Protein AF-A0A8T3ZUY2-F1 (afdb_monomer_lite)

Sequence (98 aa):
MVDLNRKVLGTFTMKEILGEIPPPDDIFRKRLDSSFQSLVKNIQTAERIELEKTLDEHTEIKRDLDKLTGAMALSREKIELVLEYLAKYINAIKSRLG

Foldseek 3Di:
DDDQQDDAQARDGVCNLFDQPAACDPVNVVVNVVSLVVLLVVLVVDDLVVLVVVLVVNVVSLVVLVVCCPPPRGRNNSSVVSNVSSVVSSVSSVVSND

Structure (mmCIF, N/CA/C/O backbone):
data_AF-A0A8T3ZUY2-F1
#
_entry.id   AF-A0A8T3ZUY2-F1
#
loop_
_atom_site.group_PDB
_atom_site.id
_atom_site.type_symbol
_atom_site.label_atom_id
_atom_site.label_alt_id
_atom_site.label_comp_id
_atom_site.label_asym_id
_atom_site.label_entity_id
_atom_site.label_seq_id
_atom_site.pdbx_PDB_ins_code
_atom_site.Cartn_x
_atom_site.Cartn_y
_atom_site.Cartn_z
_atom_site.occupancy
_atom_site.B_iso_or_equiv
_atom_site.auth_seq_id
_atom_site.auth_comp_id
_atom_site.auth_asym_id
_atom_site.auth_atom_id
_atom_site.pdbx_PDB_model_num
ATOM 1 N N . MET A 1 1 ? 0.845 17.015 -11.078 1.00 69.62 1 MET A N 1
ATOM 2 C CA . MET A 1 1 ? 2.232 16.498 -11.085 1.00 69.62 1 MET A CA 1
ATOM 3 C C . MET A 1 1 ? 2.276 15.328 -10.118 1.00 69.62 1 MET A C 1
ATOM 5 O O . MET A 1 1 ? 1.704 15.467 -9.046 1.00 69.62 1 MET A O 1
ATOM 9 N N . VAL A 1 2 ? 2.838 14.178 -10.500 1.00 75.94 2 VAL A N 1
ATOM 10 C CA . VAL A 1 2 ? 2.951 13.027 -9.585 1.00 75.94 2 VAL A CA 1
ATOM 11 C C . VAL A 1 2 ? 4.025 13.342 -8.546 1.00 75.94 2 VAL A C 1
ATOM 13 O O . VAL A 1 2 ? 5.147 13.676 -8.921 1.00 75.94 2 VAL A O 1
ATOM 16 N N . ASP A 1 3 ? 3.690 13.253 -7.259 1.00 87.06 3 ASP A N 1
ATOM 17 C CA . ASP A 1 3 ? 4.685 13.364 -6.193 1.00 87.06 3 ASP A CA 1
ATOM 18 C C . ASP A 1 3 ? 5.504 12.070 -6.119 1.00 87.06 3 ASP A C 1
ATOM 20 O O . ASP A 1 3 ? 5.026 11.029 -5.667 1.00 87.06 3 ASP A O 1
ATO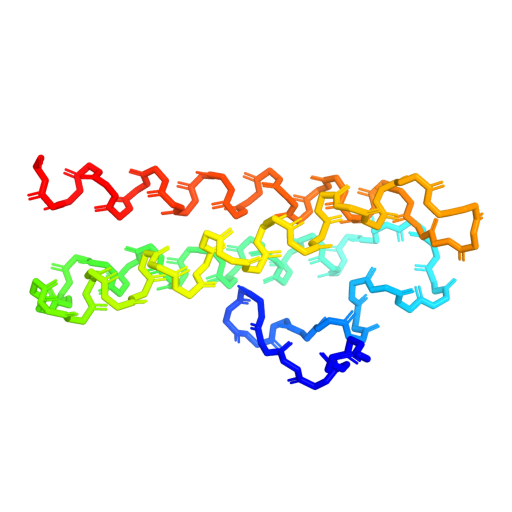M 24 N N . LEU A 1 4 ? 6.753 12.145 -6.579 1.00 88.12 4 LEU A N 1
ATOM 25 C CA . LEU A 1 4 ? 7.678 11.015 -6.618 1.00 88.12 4 LEU A CA 1
ATOM 26 C C . LEU A 1 4 ? 8.122 10.552 -5.220 1.00 88.12 4 LEU A C 1
ATOM 28 O O . LEU A 1 4 ? 8.522 9.399 -5.072 1.00 88.12 4 LEU A O 1
ATOM 32 N N . ASN A 1 5 ? 8.031 11.405 -4.198 1.00 90.25 5 ASN A N 1
ATO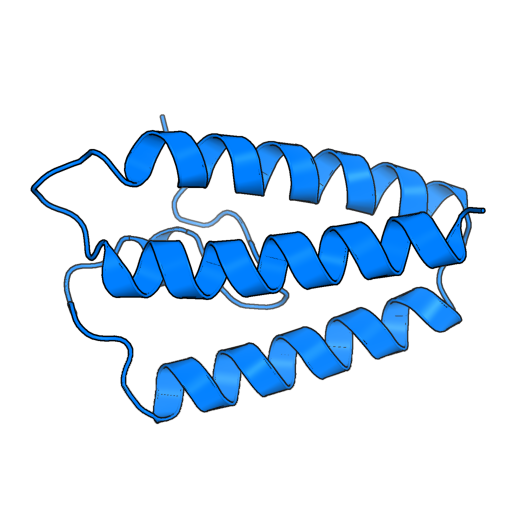M 33 C CA . ASN A 1 5 ? 8.411 11.061 -2.826 1.00 90.25 5 ASN A CA 1
ATOM 34 C C . ASN A 1 5 ? 7.234 10.512 -2.006 1.00 90.25 5 ASN A C 1
ATOM 36 O O . ASN A 1 5 ? 7.436 10.060 -0.876 1.00 90.25 5 ASN A O 1
ATOM 40 N N . ARG A 1 6 ? 6.015 10.513 -2.567 1.00 91.88 6 ARG A N 1
ATOM 41 C CA . ARG A 1 6 ? 4.827 9.946 -1.924 1.00 91.88 6 ARG A CA 1
ATOM 42 C C . ARG A 1 6 ? 5.066 8.474 -1.596 1.00 91.88 6 ARG A C 1
ATOM 44 O O . ARG A 1 6 ? 5.441 7.689 -2.470 1.00 91.88 6 ARG A O 1
ATOM 51 N N . LYS A 1 7 ? 4.820 8.108 -0.337 1.00 92.88 7 LYS A N 1
ATOM 52 C CA . LYS A 1 7 ? 4.838 6.717 0.128 1.00 92.88 7 LYS A CA 1
ATOM 53 C C . LYS A 1 7 ? 3.603 5.977 -0.385 1.00 92.88 7 LYS A C 1
ATOM 55 O O . LYS A 1 7 ? 2.511 6.535 -0.385 1.00 92.88 7 LYS A O 1
ATOM 60 N N . VAL A 1 8 ? 3.796 4.735 -0.814 1.00 90.88 8 VAL A N 1
ATOM 61 C CA . VAL A 1 8 ? 2.772 3.891 -1.446 1.00 90.88 8 VAL A CA 1
ATOM 62 C C . VAL A 1 8 ? 2.424 2.684 -0.585 1.00 90.88 8 VAL A C 1
ATOM 64 O O . VAL A 1 8 ? 1.266 2.475 -0.257 1.00 90.88 8 VAL A O 1
ATOM 67 N N . LEU A 1 9 ? 3.428 1.893 -0.206 1.00 89.44 9 LEU A N 1
ATOM 68 C CA . LEU A 1 9 ? 3.279 0.746 0.689 1.00 89.44 9 LEU A CA 1
ATOM 69 C C . LEU A 1 9 ? 4.437 0.771 1.682 1.00 89.44 9 LEU A C 1
ATOM 71 O O . LEU A 1 9 ? 5.532 0.278 1.400 1.00 89.44 9 LEU A O 1
ATOM 75 N N . GLY A 1 10 ? 4.212 1.393 2.838 1.00 89.19 10 GLY A N 1
ATOM 76 C CA . GLY A 1 10 ? 5.218 1.525 3.888 1.00 89.19 10 GLY A CA 1
ATOM 77 C C . GLY A 1 10 ? 6.336 2.471 3.461 1.00 89.19 10 GLY A C 1
ATOM 78 O O . GLY A 1 10 ? 6.139 3.683 3.411 1.00 89.19 10 GLY A O 1
ATOM 79 N N . THR A 1 11 ? 7.523 1.937 3.172 1.00 88.12 11 THR A N 1
ATOM 80 C CA . THR A 1 11 ? 8.687 2.742 2.762 1.00 88.12 11 THR A CA 1
ATOM 81 C C . THR A 1 11 ? 8.831 2.908 1.251 1.00 88.12 11 THR A C 1
ATOM 83 O O . THR A 1 11 ? 9.642 3.728 0.834 1.00 88.12 11 THR A O 1
ATOM 86 N N . PHE A 1 12 ? 8.045 2.187 0.442 1.00 91.25 12 PHE A N 1
ATOM 87 C CA . PHE A 1 12 ? 8.089 2.311 -1.017 1.00 91.25 12 PHE A CA 1
ATOM 88 C C . PHE A 1 12 ? 7.584 3.669 -1.471 1.00 91.25 12 PHE A C 1
ATOM 90 O O . PHE A 1 12 ? 6.480 4.074 -1.108 1.00 91.25 12 PH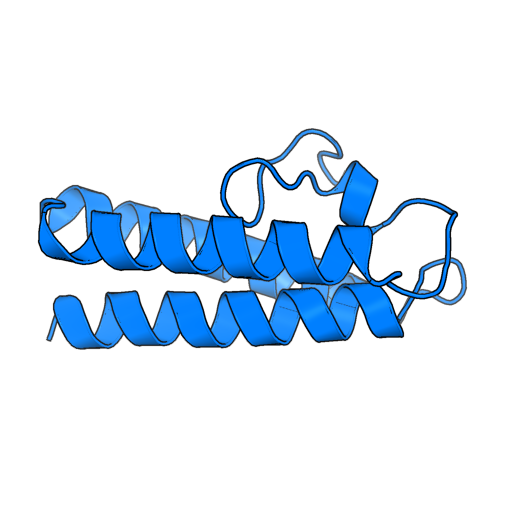E A O 1
ATOM 97 N N . THR A 1 13 ? 8.367 4.333 -2.310 1.00 92.25 13 THR A N 1
ATOM 98 C CA . THR A 1 13 ? 8.008 5.614 -2.922 1.00 92.25 13 THR A CA 1
ATOM 99 C C . THR A 1 13 ? 7.496 5.447 -4.349 1.00 92.25 13 THR A C 1
ATOM 101 O O . THR A 1 13 ? 7.855 4.493 -5.045 1.00 92.25 13 THR A O 1
ATOM 104 N N . MET A 1 14 ? 6.713 6.418 -4.831 1.00 91.19 14 MET A N 1
ATOM 105 C CA . MET A 1 14 ? 6.347 6.503 -6.251 1.00 91.19 14 MET A CA 1
ATOM 106 C C . MET A 1 14 ? 7.590 6.470 -7.153 1.00 91.19 14 MET A C 1
ATOM 108 O O . MET A 1 14 ? 7.589 5.783 -8.166 1.00 91.19 14 MET A O 1
ATOM 112 N N . LYS A 1 15 ? 8.695 7.122 -6.770 1.00 89.81 15 LYS A N 1
ATOM 113 C CA . LYS A 1 15 ? 9.959 7.086 -7.520 1.00 89.81 15 LYS A CA 1
ATOM 114 C C . LYS A 1 15 ? 10.504 5.670 -7.714 1.00 89.81 15 LYS A C 1
ATOM 116 O O . LYS A 1 15 ? 10.955 5.344 -8.805 1.00 89.81 15 LYS A O 1
ATOM 121 N N . GLU A 1 16 ? 10.482 4.832 -6.679 1.00 89.44 16 GLU A N 1
ATOM 122 C CA . GLU A 1 16 ? 10.977 3.448 -6.766 1.00 89.44 16 GLU A CA 1
ATOM 123 C C . GLU A 1 16 ? 10.100 2.571 -7.670 1.00 89.44 16 GLU A C 1
ATOM 125 O O . GLU A 1 16 ? 10.605 1.677 -8.356 1.00 89.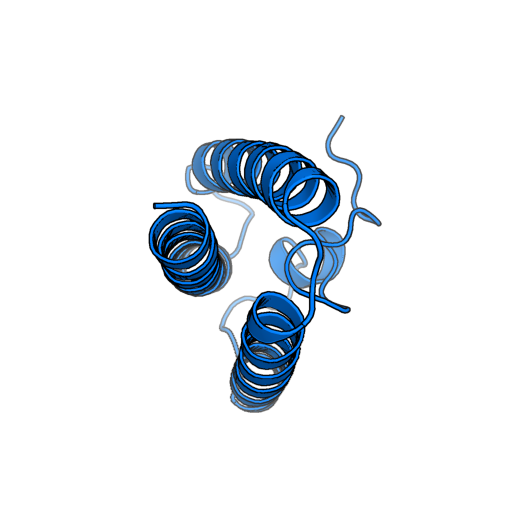44 16 GLU A O 1
ATOM 130 N N . ILE A 1 17 ? 8.794 2.844 -7.685 1.00 89.38 17 ILE A N 1
ATOM 131 C CA . ILE A 1 17 ? 7.803 2.113 -8.482 1.00 89.38 17 ILE A CA 1
ATOM 132 C C . ILE A 1 17 ? 7.845 2.549 -9.952 1.00 89.38 17 ILE A C 1
ATOM 134 O O . ILE A 1 17 ? 7.751 1.713 -10.844 1.00 89.38 17 ILE A O 1
ATOM 138 N N . LEU A 1 18 ? 8.010 3.845 -10.219 1.00 87.94 18 LEU A N 1
ATOM 139 C CA . LEU A 1 18 ? 8.006 4.405 -11.574 1.00 87.94 18 LEU A CA 1
ATOM 140 C C . LEU A 1 18 ? 9.403 4.473 -12.212 1.00 87.94 18 LEU A C 1
ATOM 142 O O . LEU A 1 18 ? 9.514 4.715 -13.409 1.00 87.94 18 LEU A O 1
ATOM 146 N N . GLY A 1 19 ? 10.465 4.314 -11.419 1.00 79.31 19 GLY A N 1
ATOM 147 C CA . GLY A 1 19 ? 11.848 4.498 -11.856 1.00 79.31 19 GLY A CA 1
ATOM 148 C C . GLY A 1 19 ? 12.326 3.501 -12.919 1.00 79.31 19 GLY A C 1
ATOM 149 O O . GLY A 1 19 ? 11.749 2.430 -13.102 1.00 79.31 19 GLY A O 1
ATOM 150 N N . GLU A 1 20 ? 13.441 3.858 -13.565 1.00 59.50 20 GLU A N 1
ATOM 151 C CA . GLU A 1 20 ? 13.934 3.281 -14.828 1.00 59.50 20 GLU A CA 1
ATOM 152 C C . GLU A 1 20 ? 14.318 1.795 -14.804 1.00 59.50 20 GLU A C 1
ATOM 154 O O . GLU A 1 20 ? 14.372 1.187 -15.865 1.00 59.50 20 GLU A O 1
ATOM 159 N N . ILE A 1 21 ? 14.592 1.182 -13.645 1.00 65.88 21 ILE A N 1
ATOM 160 C CA . ILE A 1 21 ? 15.030 -0.226 -13.592 1.00 65.88 21 ILE A CA 1
ATOM 161 C C . ILE A 1 21 ? 13.808 -1.136 -13.808 1.00 65.88 21 ILE A C 1
ATOM 163 O O . ILE A 1 21 ? 12.981 -1.204 -12.893 1.00 65.88 21 ILE A O 1
ATOM 167 N N . PRO A 1 22 ? 13.638 -1.816 -14.964 1.00 63.56 22 PRO A N 1
ATOM 168 C CA . PRO A 1 22 ? 12.307 -2.244 -15.375 1.00 63.56 22 PRO A CA 1
ATOM 169 C C . PRO A 1 22 ? 11.773 -3.477 -14.640 1.00 63.56 22 PRO A C 1
ATOM 171 O O . PRO A 1 22 ? 10.764 -3.323 -13.951 1.00 63.56 22 PRO A O 1
ATOM 174 N N . PRO A 1 23 ? 12.365 -4.681 -14.691 1.00 77.88 23 PRO A N 1
ATOM 175 C CA . PRO A 1 23 ? 11.696 -5.798 -14.046 1.00 77.88 23 PRO A CA 1
ATOM 176 C C . PRO A 1 23 ? 11.849 -5.699 -12.518 1.00 77.88 23 PRO A C 1
ATOM 178 O O . PRO A 1 23 ? 12.926 -5.348 -12.025 1.00 77.88 23 PRO A O 1
ATOM 181 N N . PRO A 1 24 ? 10.789 -5.988 -11.742 1.00 80.50 24 PRO A N 1
ATOM 182 C CA . PRO A 1 24 ? 10.913 -6.146 -10.300 1.00 80.50 24 PRO A CA 1
ATOM 183 C C . PRO A 1 24 ? 11.832 -7.334 -9.997 1.00 80.50 24 PRO A C 1
ATOM 185 O O . PRO A 1 24 ? 11.463 -8.491 -10.226 1.00 80.50 24 PRO A O 1
ATOM 188 N N . ASP A 1 25 ? 13.021 -7.036 -9.477 1.00 87.12 25 ASP A N 1
ATOM 189 C CA . ASP A 1 25 ? 13.978 -8.040 -9.024 1.00 87.12 25 ASP A CA 1
ATOM 190 C C . ASP A 1 25 ? 13.533 -8.698 -7.703 1.00 87.12 25 ASP A C 1
ATOM 192 O O . ASP A 1 25 ? 12.570 -8.287 -7.041 1.00 87.12 25 ASP A O 1
ATOM 196 N N . ASP A 1 26 ? 14.240 -9.752 -7.301 1.00 89.44 26 ASP A N 1
ATOM 197 C CA . ASP A 1 26 ? 13.922 -10.487 -6.074 1.00 89.44 26 ASP A CA 1
ATOM 198 C C . ASP A 1 26 ? 14.045 -9.618 -4.817 1.00 89.44 26 ASP A C 1
ATOM 200 O O . ASP A 1 26 ? 13.346 -9.847 -3.826 1.00 89.44 26 ASP A O 1
ATOM 204 N N . ILE A 1 27 ? 14.920 -8.609 -4.839 1.00 90.19 27 ILE A N 1
ATOM 205 C CA . ILE A 1 27 ? 15.112 -7.683 -3.720 1.00 90.19 27 ILE A CA 1
ATOM 206 C C . ILE A 1 27 ? 13.875 -6.794 -3.575 1.00 90.19 27 ILE A C 1
ATOM 208 O O . ILE A 1 27 ? 13.354 -6.643 -2.467 1.00 90.19 27 ILE A O 1
ATOM 212 N N . PHE A 1 28 ? 13.372 -6.246 -4.680 1.00 90.25 28 PHE A N 1
ATOM 213 C CA . PHE A 1 28 ? 12.149 -5.457 -4.732 1.00 90.25 28 PHE A CA 1
ATOM 214 C C . PHE A 1 28 ? 10.963 -6.266 -4.212 1.00 90.25 28 PHE A C 1
ATOM 216 O O . PHE A 1 28 ? 10.251 -5.799 -3.323 1.00 90.25 28 PHE A O 1
ATOM 223 N N . ARG A 1 29 ? 10.795 -7.504 -4.695 1.00 92.19 29 ARG A N 1
ATOM 224 C CA . ARG A 1 29 ? 9.712 -8.409 -4.269 1.00 92.19 29 ARG A CA 1
ATOM 225 C C . ARG A 1 29 ? 9.775 -8.708 -2.771 1.00 92.19 29 ARG A C 1
ATOM 227 O O . ARG A 1 29 ? 8.795 -8.483 -2.068 1.00 92.19 29 ARG A O 1
ATOM 234 N N . LYS A 1 30 ? 10.946 -9.094 -2.251 1.00 93.69 30 LYS A N 1
ATOM 235 C CA . LYS A 1 30 ? 11.144 -9.358 -0.812 1.00 93.69 30 LYS A CA 1
ATOM 236 C C . LYS A 1 30 ? 10.860 -8.135 0.057 1.00 93.69 30 LYS A C 1
ATOM 238 O O . LYS A 1 30 ? 10.247 -8.255 1.122 1.00 93.69 30 LYS A O 1
ATOM 243 N N . ARG A 1 31 ? 11.304 -6.950 -0.374 1.00 93.81 31 ARG A N 1
ATOM 244 C CA . ARG A 1 31 ? 11.015 -5.688 0.323 1.00 93.81 31 ARG A CA 1
ATOM 245 C C . ARG A 1 31 ? 9.515 -5.388 0.315 1.00 93.81 31 ARG A C 1
ATOM 247 O O . ARG A 1 31 ? 8.990 -4.978 1.349 1.00 93.81 31 ARG A O 1
ATOM 254 N N . LEU A 1 32 ? 8.835 -5.607 -0.813 1.00 93.81 32 LEU A N 1
ATOM 255 C CA . LEU A 1 32 ? 7.398 -5.371 -0.962 1.00 93.81 32 LEU A CA 1
ATOM 256 C C . LEU A 1 32 ? 6.593 -6.300 -0.049 1.00 93.81 32 LEU A C 1
ATOM 258 O O . LEU A 1 32 ? 5.743 -5.822 0.698 1.00 93.81 32 LEU A O 1
ATOM 262 N N . ASP A 1 33 ? 6.942 -7.588 -0.021 1.00 95.44 33 ASP A N 1
ATOM 263 C CA . ASP A 1 33 ? 6.371 -8.575 0.900 1.00 95.44 33 ASP A CA 1
ATOM 264 C C . ASP A 1 33 ? 6.550 -8.172 2.362 1.00 95.44 33 ASP A C 1
ATOM 266 O O . ASP A 1 33 ? 5.594 -8.157 3.137 1.00 95.44 33 ASP A O 1
ATOM 270 N N . SER A 1 34 ? 7.773 -7.800 2.739 1.00 95.38 34 SER A N 1
ATOM 271 C CA . SER A 1 34 ? 8.097 -7.408 4.114 1.00 95.38 34 SER A CA 1
ATOM 272 C C . SER A 1 34 ? 7.318 -6.159 4.546 1.00 95.38 34 SER A C 1
ATOM 274 O O . SER A 1 34 ? 6.799 -6.090 5.665 1.00 95.38 34 SER A O 1
ATOM 276 N N . SER A 1 35 ? 7.206 -5.177 3.646 1.00 94.88 35 SER A N 1
ATOM 277 C CA . SER A 1 35 ? 6.427 -3.958 3.873 1.00 94.88 35 SER A CA 1
ATOM 278 C C . SER A 1 35 ? 4.939 -4.273 4.024 1.00 94.88 35 SER A C 1
ATOM 280 O O . SER A 1 35 ? 4.307 -3.848 4.990 1.00 94.88 35 SER A O 1
ATOM 282 N N . PHE A 1 36 ? 4.391 -5.099 3.132 1.00 95.75 36 PHE A N 1
ATOM 283 C CA . PHE A 1 36 ? 2.996 -5.520 3.177 1.00 95.75 36 PHE A CA 1
ATOM 284 C C . PHE A 1 36 ? 2.652 -6.263 4.469 1.00 95.75 36 PHE A C 1
ATOM 286 O O . PHE A 1 36 ? 1.678 -5.917 5.133 1.00 95.75 36 PHE A O 1
ATOM 293 N N . GLN A 1 37 ? 3.477 -7.228 4.881 1.00 95.12 37 GLN A N 1
ATOM 294 C CA . GLN A 1 37 ? 3.276 -7.951 6.140 1.00 95.12 37 GLN A CA 1
ATOM 295 C C . GLN A 1 37 ? 3.282 -7.010 7.348 1.00 95.12 37 GLN A C 1
ATOM 297 O O . GLN A 1 37 ? 2.478 -7.176 8.264 1.00 95.12 37 GLN A O 1
ATOM 302 N N . SER A 1 38 ? 4.170 -6.013 7.349 1.00 94.38 38 SER A N 1
ATOM 303 C CA . SER A 1 38 ? 4.250 -5.020 8.425 1.00 94.38 38 SER A CA 1
ATOM 304 C C . SER A 1 38 ? 2.998 -4.142 8.470 1.00 94.38 38 SER A C 1
ATOM 306 O O . SER A 1 38 ? 2.406 -3.958 9.530 1.00 94.38 38 SER A O 1
ATOM 308 N N . LEU A 1 39 ? 2.542 -3.661 7.312 1.00 94.81 39 LEU A N 1
ATOM 309 C CA . LEU A 1 39 ? 1.318 -2.873 7.204 1.00 94.81 39 LEU A CA 1
ATOM 310 C C . LEU A 1 39 ? 0.078 -3.659 7.649 1.00 94.81 39 LEU A C 1
ATOM 312 O O . LEU A 1 39 ? -0.745 -3.126 8.387 1.00 94.81 39 LEU A O 1
ATOM 316 N N . VAL A 1 40 ? -0.048 -4.926 7.244 1.00 94.75 40 VAL A N 1
ATOM 317 C CA . VAL A 1 40 ? -1.174 -5.789 7.639 1.00 94.75 40 VAL A CA 1
ATOM 318 C C . VAL A 1 40 ? -1.184 -6.047 9.146 1.00 94.75 40 VAL A C 1
ATOM 320 O O . VAL A 1 40 ? -2.254 -6.041 9.750 1.00 94.75 40 VAL A O 1
ATOM 323 N N . LYS A 1 41 ? -0.018 -6.219 9.782 1.00 94.06 41 LYS A N 1
ATOM 324 C CA . LYS A 1 41 ? 0.064 -6.315 11.249 1.00 94.06 41 LYS A CA 1
ATOM 325 C C . LYS A 1 41 ? -0.459 -5.045 11.922 1.00 94.06 41 LYS A C 1
ATOM 327 O O . LYS A 1 41 ? -1.243 -5.142 12.860 1.00 94.06 41 LYS A O 1
ATOM 332 N N . ASN A 1 42 ? -0.100 -3.873 11.398 1.00 93.00 42 ASN A N 1
ATOM 333 C CA . ASN A 1 42 ? -0.532 -2.591 11.958 1.00 93.00 42 ASN A CA 1
ATOM 334 C C . ASN A 1 42 ? -2.050 -2.365 11.843 1.00 93.00 42 ASN A C 1
ATOM 336 O O . ASN A 1 42 ? -2.625 -1.722 12.716 1.00 93.00 42 ASN A O 1
ATOM 340 N N . ILE A 1 43 ? -2.723 -2.935 10.828 1.00 93.69 43 ILE A N 1
ATOM 341 C CA . ILE A 1 43 ? -4.196 -2.876 10.710 1.00 93.69 43 ILE A CA 1
ATOM 342 C C . ILE A 1 43 ? -4.877 -3.428 11.972 1.00 93.69 43 ILE A C 1
ATOM 344 O O . ILE A 1 43 ? -5.929 -2.937 12.378 1.00 93.69 43 ILE A O 1
ATOM 348 N N . GLN A 1 44 ? -4.311 -4.470 12.590 1.00 89.31 44 GLN A N 1
ATOM 349 C CA . GLN A 1 44 ? -4.953 -5.156 13.714 1.00 89.31 44 GLN A CA 1
ATOM 350 C C . GLN A 1 44 ? -5.071 -4.262 14.953 1.00 89.31 44 GLN A C 1
ATOM 352 O O . GLN A 1 44 ? -6.043 -4.388 15.699 1.00 89.31 44 GLN A O 1
ATOM 357 N N . THR A 1 45 ? -4.113 -3.355 15.141 1.00 92.38 45 THR A N 1
ATOM 358 C CA . THR A 1 45 ? -4.003 -2.483 16.316 1.00 92.38 45 THR A CA 1
ATOM 359 C C . THR A 1 45 ? -4.442 -1.043 16.061 1.00 92.38 45 THR A C 1
ATOM 361 O O . THR A 1 45 ? -4.567 -0.293 17.021 1.00 92.38 45 THR A O 1
ATOM 364 N N . ALA A 1 46 ? -4.642 -0.648 14.802 1.00 94.12 46 ALA A N 1
ATOM 365 C CA . ALA A 1 46 ? -5.032 0.710 14.433 1.00 94.12 46 ALA A CA 1
ATOM 366 C C . ALA A 1 46 ? -6.477 1.037 14.841 1.00 94.12 46 ALA A C 1
ATOM 368 O O . ALA A 1 46 ? -7.362 0.171 14.845 1.00 94.12 46 ALA A O 1
ATOM 369 N N . GLU A 1 47 ? -6.723 2.309 15.148 1.00 96.44 47 GLU A N 1
ATOM 370 C CA . GLU A 1 47 ? -8.065 2.800 15.444 1.00 96.44 47 GLU A CA 1
ATOM 371 C C . GLU A 1 47 ? -8.906 2.945 14.169 1.00 96.44 47 GLU A C 1
ATOM 373 O O . GLU A 1 47 ? -8.396 3.106 13.060 1.00 96.44 47 GLU A O 1
ATOM 378 N N . ARG A 1 48 ? -10.236 2.933 14.316 1.00 95.62 48 ARG A N 1
ATOM 379 C CA . ARG A 1 48 ? -11.165 3.032 13.178 1.00 95.62 48 ARG A CA 1
ATOM 380 C C . ARG A 1 48 ? -10.914 4.273 12.312 1.00 95.62 48 ARG A C 1
ATOM 382 O O . ARG A 1 48 ? -10.868 4.152 11.094 1.00 95.62 48 ARG A O 1
ATOM 389 N N . ILE A 1 49 ? -10.730 5.437 12.936 1.00 96.25 49 ILE A N 1
ATOM 390 C CA . ILE A 1 49 ? -10.500 6.709 12.229 1.00 96.25 49 ILE A CA 1
ATOM 391 C C . ILE A 1 49 ? -9.190 6.654 11.429 1.00 96.25 49 ILE A C 1
ATOM 393 O O . ILE A 1 49 ? -9.125 7.125 10.294 1.00 96.25 49 ILE A O 1
ATOM 397 N N . GLU A 1 50 ? -8.147 6.040 11.991 1.00 96.00 50 GLU A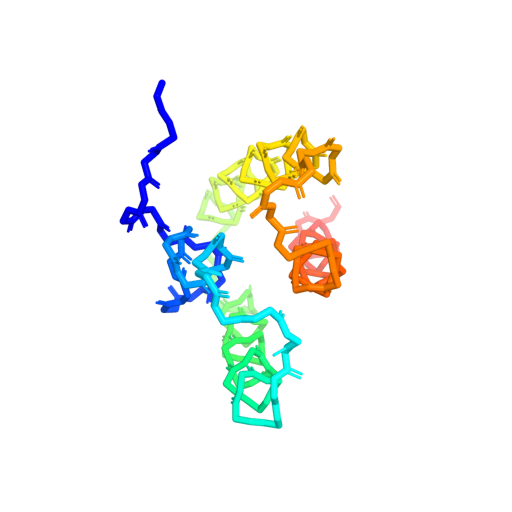 N 1
ATOM 398 C CA . GLU A 1 50 ? -6.867 5.852 11.302 1.00 96.00 50 GLU A CA 1
ATOM 399 C C . GLU A 1 50 ? -7.013 4.914 10.101 1.00 96.00 50 GLU A C 1
ATOM 401 O O . GLU A 1 50 ? -6.451 5.176 9.036 1.00 96.00 50 GLU A O 1
ATOM 406 N N . LEU A 1 51 ? -7.794 3.840 10.250 1.00 96.62 51 LEU A N 1
ATOM 407 C CA . LEU A 1 51 ? -8.080 2.888 9.179 1.00 96.62 51 LEU A CA 1
ATOM 408 C C . LEU A 1 51 ? -8.884 3.522 8.038 1.00 96.62 51 LEU A C 1
ATOM 410 O O . LEU A 1 51 ? -8.551 3.291 6.879 1.00 96.62 51 LEU A O 1
ATOM 414 N N . GLU A 1 52 ? -9.898 4.334 8.343 1.00 97.06 52 GLU A N 1
ATOM 415 C CA . GLU A 1 52 ? -10.686 5.069 7.343 1.00 97.06 52 GLU A CA 1
ATOM 416 C C . GLU A 1 52 ? -9.797 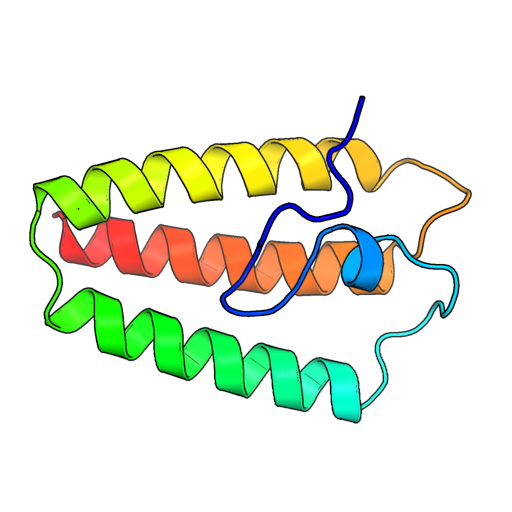6.043 6.554 1.00 97.06 52 GLU A C 1
ATOM 418 O O . GLU A 1 52 ? -9.762 5.993 5.325 1.00 97.06 52 GLU A O 1
ATOM 423 N N . LYS A 1 53 ? -8.965 6.831 7.247 1.00 96.31 53 LYS A N 1
ATOM 424 C CA . LYS A 1 53 ? -7.992 7.720 6.594 1.00 96.31 53 LYS A CA 1
ATOM 425 C C . LYS A 1 53 ? -6.999 6.947 5.719 1.00 96.31 53 LYS A C 1
ATOM 427 O O . LYS A 1 53 ? -6.732 7.329 4.581 1.00 96.31 53 LYS A O 1
ATOM 432 N N . THR A 1 54 ? -6.466 5.840 6.235 1.00 95.19 54 THR A N 1
ATOM 433 C CA . THR A 1 54 ? -5.522 4.983 5.503 1.00 95.19 54 THR A CA 1
ATOM 434 C C . THR A 1 54 ? -6.171 4.389 4.251 1.00 95.19 54 THR A C 1
ATOM 436 O O . THR A 1 54 ? -5.526 4.310 3.202 1.00 95.19 54 THR A O 1
ATOM 439 N N . LEU A 1 55 ? -7.439 3.979 4.340 1.00 97.00 55 LEU A N 1
ATOM 440 C CA . LEU A 1 55 ? -8.205 3.438 3.222 1.00 97.00 55 LEU A CA 1
ATOM 441 C C . LEU A 1 55 ? -8.354 4.461 2.092 1.00 97.00 55 LEU A C 1
ATOM 443 O O . LEU A 1 55 ? -8.114 4.113 0.930 1.00 97.00 55 LEU A O 1
ATOM 447 N N . ASP A 1 56 ? -8.714 5.698 2.423 1.00 96.81 56 ASP A N 1
ATOM 448 C CA . ASP A 1 56 ? -8.868 6.777 1.446 1.00 96.81 56 ASP A CA 1
ATOM 449 C C . ASP A 1 56 ? -7.536 7.080 0.753 1.00 96.81 56 ASP A C 1
ATOM 451 O O . ASP A 1 56 ? -7.445 7.026 -0.478 1.00 96.81 56 ASP A O 1
ATOM 455 N N . GLU A 1 57 ? -6.470 7.271 1.536 1.00 95.06 57 GLU A N 1
ATOM 456 C CA . GLU A 1 57 ? -5.126 7.546 1.020 1.00 95.06 57 GLU A CA 1
ATOM 457 C C . GLU A 1 57 ? -4.641 6.452 0.053 1.00 95.06 57 GLU A C 1
ATOM 459 O O . GLU A 1 57 ? -4.180 6.751 -1.053 1.00 95.06 57 GLU A O 1
ATOM 464 N N . HIS A 1 58 ? -4.769 5.174 0.425 1.00 95.44 58 HIS A N 1
ATOM 465 C CA . HIS A 1 58 ? -4.306 4.065 -0.418 1.00 95.44 58 HIS A CA 1
ATOM 466 C C . HIS A 1 58 ? -5.205 3.844 -1.640 1.00 95.44 58 HIS A C 1
ATOM 468 O O . HIS A 1 58 ? -4.714 3.433 -2.695 1.00 95.44 58 HIS A O 1
ATOM 474 N N . THR A 1 59 ? -6.500 4.156 -1.544 1.00 96.31 59 THR A N 1
ATOM 475 C CA . THR A 1 59 ? -7.421 4.111 -2.689 1.00 96.31 59 THR A CA 1
ATOM 476 C C . THR A 1 59 ? -7.055 5.166 -3.733 1.00 96.31 59 THR A C 1
ATOM 478 O O . THR A 1 59 ? -7.061 4.873 -4.933 1.00 96.31 59 THR A O 1
ATOM 481 N N . GLU A 1 60 ? -6.683 6.373 -3.303 1.00 95.00 60 GLU A N 1
ATOM 482 C CA . GLU A 1 60 ? -6.176 7.413 -4.201 1.00 95.00 60 GLU A CA 1
ATOM 483 C C . GLU A 1 60 ? -4.853 7.016 -4.854 1.00 95.00 60 GLU A C 1
ATOM 485 O O . GLU A 1 60 ? -4.722 7.117 -6.074 1.00 95.00 60 GLU A O 1
ATOM 490 N N . ILE A 1 61 ? -3.897 6.500 -4.071 1.00 94.31 61 ILE A N 1
ATOM 491 C CA . ILE A 1 61 ? -2.608 6.020 -4.593 1.00 94.31 61 ILE A CA 1
ATOM 492 C C . ILE A 1 61 ? -2.821 4.951 -5.663 1.00 94.31 61 ILE A C 1
ATOM 494 O O . ILE A 1 61 ? -2.230 5.029 -6.741 1.00 94.31 61 ILE A O 1
ATOM 498 N N . LYS A 1 62 ? -3.687 3.966 -5.388 1.00 95.12 62 LYS A N 1
ATOM 499 C CA . LYS A 1 62 ? -4.010 2.912 -6.351 1.00 95.12 62 LYS A CA 1
ATOM 500 C C . LYS A 1 62 ? -4.571 3.507 -7.643 1.00 95.12 62 LYS A C 1
ATOM 502 O O . LYS A 1 62 ? -4.119 3.139 -8.721 1.00 95.12 62 LYS A O 1
ATOM 507 N N . ARG A 1 63 ? -5.514 4.449 -7.544 1.00 94.19 63 ARG A N 1
ATOM 508 C CA . ARG A 1 63 ? -6.107 5.124 -8.709 1.00 94.19 63 ARG A CA 1
ATOM 509 C C . ARG A 1 63 ? -5.062 5.889 -9.521 1.00 94.19 63 ARG A C 1
ATOM 511 O O . ARG A 1 63 ? -5.141 5.911 -10.747 1.00 94.19 63 ARG A O 1
ATOM 518 N N . ASP A 1 64 ? -4.108 6.534 -8.861 1.00 92.25 64 ASP A N 1
ATOM 519 C CA . ASP A 1 64 ? -3.042 7.270 -9.538 1.00 92.25 64 ASP A CA 1
ATOM 520 C C . ASP A 1 64 ? -2.060 6.332 -10.247 1.00 92.25 64 ASP A C 1
ATOM 522 O O . ASP A 1 64 ? -1.698 6.601 -11.390 1.00 92.25 64 ASP A O 1
ATOM 526 N N . LEU A 1 65 ? -1.692 5.207 -9.629 1.00 91.44 65 LEU A N 1
ATOM 527 C CA . LEU A 1 65 ? -0.870 4.173 -10.265 1.00 91.44 65 LEU A CA 1
ATOM 528 C C . LEU A 1 65 ? -1.594 3.469 -11.420 1.00 91.44 65 LEU A C 1
ATOM 530 O O . LEU A 1 65 ? -0.982 3.257 -12.465 1.00 91.44 65 LEU A O 1
ATOM 534 N N . ASP A 1 66 ? -2.890 3.169 -11.282 1.00 90.75 66 ASP A N 1
ATOM 535 C CA . ASP A 1 66 ? -3.700 2.560 -12.347 1.00 90.75 66 ASP A CA 1
ATOM 536 C C . ASP A 1 66 ? -3.642 3.413 -13.628 1.00 90.75 66 ASP A C 1
ATOM 538 O O . ASP A 1 66 ? -3.451 2.877 -14.718 1.00 90.75 66 ASP A O 1
ATOM 542 N N . LYS A 1 67 ? -3.713 4.750 -13.517 1.00 90.19 67 LYS A N 1
ATOM 543 C CA . LYS A 1 67 ? -3.599 5.671 -14.669 1.00 90.19 67 LYS A CA 1
ATOM 544 C C . LYS A 1 67 ? -2.235 5.608 -15.364 1.00 90.19 67 LYS A C 1
ATOM 546 O O . LYS A 1 67 ? -2.139 5.955 -16.539 1.00 90.19 67 LYS A O 1
ATOM 551 N N . LEU A 1 68 ? -1.183 5.207 -14.649 1.00 87.69 68 LEU A N 1
ATOM 552 C CA . LEU A 1 68 ? 0.190 5.154 -15.157 1.00 87.69 68 LEU A CA 1
ATOM 553 C C . LEU A 1 68 ? 0.525 3.825 -15.845 1.00 87.69 68 LEU A C 1
ATOM 555 O O . LEU A 1 68 ? 1.504 3.768 -16.584 1.00 87.69 68 LEU A O 1
ATOM 559 N N . THR A 1 69 ? -0.295 2.783 -15.673 1.00 81.88 69 THR A N 1
ATOM 560 C CA . THR A 1 69 ? -0.092 1.471 -16.324 1.00 81.88 69 THR A CA 1
ATOM 561 C C . THR A 1 69 ? -0.059 1.547 -17.856 1.00 81.88 69 THR A C 1
ATOM 563 O O . THR A 1 69 ? 0.590 0.724 -18.496 1.00 81.88 69 THR A O 1
ATOM 566 N N . GLY A 1 70 ? -0.718 2.548 -18.450 1.00 77.88 70 GLY A N 1
ATOM 567 C CA . GLY A 1 70 ? -0.728 2.788 -19.897 1.00 77.88 70 GLY A CA 1
ATOM 568 C C . GLY A 1 70 ? 0.455 3.606 -20.432 1.00 77.88 70 GLY A C 1
ATOM 569 O O . GLY A 1 70 ? 0.531 3.836 -21.638 1.00 77.88 70 GLY A O 1
ATOM 570 N N . ALA A 1 71 ? 1.366 4.082 -19.576 1.00 82.62 71 ALA A N 1
ATOM 571 C CA . ALA A 1 71 ? 2.485 4.914 -20.007 1.00 82.62 71 ALA A CA 1
ATOM 572 C C . ALA A 1 71 ? 3.657 4.058 -20.519 1.00 82.62 71 ALA A C 1
ATOM 574 O O . ALA A 1 71 ? 4.290 3.328 -19.762 1.00 82.62 71 ALA A O 1
ATOM 575 N N . MET A 1 72 ? 3.989 4.206 -21.806 1.00 70.44 72 MET A N 1
ATOM 576 C CA . MET A 1 72 ? 4.993 3.387 -22.510 1.00 70.44 72 MET A CA 1
ATOM 577 C C . MET A 1 72 ? 6.421 3.470 -21.939 1.00 70.44 72 MET A C 1
ATOM 579 O O . MET A 1 72 ? 7.226 2.584 -22.199 1.00 70.44 72 MET A O 1
ATOM 583 N N . ALA A 1 73 ? 6.748 4.525 -21.187 1.00 80.25 73 ALA A N 1
ATOM 584 C CA . ALA A 1 73 ? 8.082 4.742 -20.619 1.00 80.25 73 ALA A CA 1
ATOM 585 C C . ALA A 1 73 ? 8.286 4.095 -19.235 1.00 80.25 73 ALA A C 1
ATOM 587 O O . ALA A 1 73 ? 9.377 4.184 -18.678 1.00 80.25 73 ALA A O 1
ATOM 588 N N . LEU A 1 74 ? 7.244 3.495 -18.653 1.00 82.12 74 LEU A N 1
ATOM 589 C CA . LEU A 1 74 ? 7.270 2.982 -17.285 1.00 82.12 74 LEU A CA 1
ATOM 590 C C . LEU A 1 74 ? 7.294 1.454 -17.259 1.00 82.12 74 LEU A C 1
ATOM 592 O O . LEU A 1 74 ? 6.784 0.786 -18.160 1.00 82.12 74 LEU A O 1
ATOM 596 N N . SER A 1 75 ? 7.840 0.889 -16.180 1.00 83.38 75 SER A N 1
ATOM 597 C CA . SER A 1 75 ? 7.769 -0.553 -15.953 1.00 83.38 75 SER A CA 1
ATOM 598 C C . SER A 1 75 ? 6.355 -0.985 -15.588 1.00 83.38 75 SER A C 1
ATOM 600 O O . SER A 1 75 ? 5.931 -0.903 -14.432 1.00 83.38 75 SER A O 1
ATOM 602 N N . ARG A 1 76 ? 5.637 -1.493 -16.587 1.00 86.31 76 ARG A N 1
ATOM 603 C CA . ARG A 1 76 ? 4.294 -2.033 -16.406 1.00 86.31 76 ARG A CA 1
ATOM 604 C C . ARG A 1 76 ? 4.261 -3.160 -15.371 1.00 86.31 76 ARG A C 1
ATOM 606 O O . ARG A 1 76 ? 3.443 -3.103 -14.462 1.00 86.31 76 ARG A O 1
ATOM 613 N N . GLU A 1 77 ? 5.185 -4.117 -15.451 1.00 88.44 77 GLU A N 1
ATOM 614 C CA . GLU A 1 77 ? 5.238 -5.269 -14.536 1.00 88.44 77 GLU A CA 1
ATOM 615 C C . GLU A 1 77 ? 5.407 -4.848 -13.072 1.00 88.44 77 GLU A C 1
ATOM 617 O O . GLU A 1 77 ? 4.775 -5.405 -12.173 1.00 88.44 77 GLU A O 1
ATOM 622 N N . LYS A 1 78 ? 6.253 -3.843 -12.811 1.00 89.38 78 LYS A N 1
ATOM 623 C CA . LYS A 1 78 ? 6.479 -3.347 -11.451 1.00 89.38 78 LYS A CA 1
ATOM 624 C C . LYS A 1 78 ? 5.251 -2.608 -10.915 1.00 89.38 78 LYS A C 1
ATOM 626 O O . LYS A 1 78 ? 4.899 -2.787 -9.748 1.00 89.38 78 LYS A O 1
ATOM 631 N N . ILE A 1 79 ? 4.597 -1.802 -11.755 1.00 91.19 79 ILE A N 1
ATOM 632 C CA . ILE A 1 79 ? 3.360 -1.097 -11.391 1.00 91.19 79 ILE A CA 1
ATOM 633 C C . ILE A 1 79 ? 2.243 -2.107 -11.108 1.00 91.19 79 ILE A C 1
ATOM 635 O O . ILE A 1 79 ? 1.599 -2.008 -10.068 1.00 91.19 79 ILE A O 1
ATOM 639 N N . GLU A 1 80 ? 2.042 -3.095 -11.983 1.00 92.31 80 GLU A N 1
ATOM 640 C CA . GLU A 1 80 ? 1.033 -4.148 -11.811 1.00 92.31 80 GLU A CA 1
ATOM 641 C C . GLU A 1 80 ? 1.257 -4.929 -10.512 1.00 92.31 80 GLU A C 1
ATOM 643 O O . GLU A 1 80 ? 0.329 -5.067 -9.715 1.00 92.31 80 GLU A O 1
ATOM 648 N N . LEU A 1 81 ? 2.501 -5.325 -10.224 1.00 93.56 81 LEU A N 1
ATOM 649 C CA . LEU A 1 81 ? 2.842 -5.983 -8.965 1.00 93.56 81 LEU A CA 1
ATOM 650 C C . LEU A 1 81 ? 2.462 -5.119 -7.752 1.00 93.56 81 LEU A C 1
ATOM 652 O O . LEU A 1 81 ? 1.833 -5.598 -6.815 1.00 93.56 81 LEU A O 1
ATOM 656 N N . VAL A 1 82 ? 2.806 -3.831 -7.747 1.00 94.44 82 VAL A N 1
ATOM 657 C CA . VAL A 1 82 ? 2.468 -2.942 -6.621 1.00 94.44 82 VAL A CA 1
ATOM 658 C C . VAL A 1 82 ? 0.955 -2.746 -6.495 1.00 94.44 82 VAL A C 1
ATOM 660 O O . VAL A 1 82 ? 0.430 -2.730 -5.379 1.00 94.44 82 VAL A O 1
ATOM 663 N N . LEU A 1 83 ? 0.239 -2.642 -7.617 1.00 95.44 83 LEU A N 1
ATOM 664 C CA . LEU A 1 83 ? -1.220 -2.539 -7.645 1.00 95.44 83 LEU A CA 1
ATOM 665 C C . LEU A 1 83 ? -1.900 -3.768 -7.033 1.00 95.44 83 LEU A C 1
ATOM 667 O O . LEU A 1 83 ? -2.885 -3.611 -6.307 1.00 95.44 83 LEU A O 1
ATOM 671 N N . GLU A 1 84 ? -1.367 -4.970 -7.260 1.00 96.25 84 GLU A N 1
ATOM 672 C CA . GLU A 1 84 ? -1.861 -6.189 -6.612 1.00 96.25 84 GLU A CA 1
ATOM 673 C C . GLU A 1 84 ? -1.731 -6.117 -5.086 1.00 96.25 84 GLU A C 1
ATOM 675 O O . GLU A 1 84 ? -2.671 -6.456 -4.361 1.00 96.25 84 GLU A O 1
ATOM 680 N N . TYR A 1 85 ? -0.589 -5.654 -4.574 1.00 97.12 85 TYR A N 1
ATOM 681 C CA . TYR A 1 85 ? -0.372 -5.518 -3.131 1.00 97.12 85 TYR A CA 1
ATOM 682 C C . TYR A 1 85 ? -1.236 -4.413 -2.522 1.00 97.12 85 TYR A C 1
ATOM 684 O O . TYR A 1 85 ? -1.800 -4.608 -1.445 1.00 97.12 85 TYR A O 1
ATOM 692 N N . LEU A 1 86 ? -1.409 -3.287 -3.221 1.00 96.69 86 LEU A N 1
ATOM 693 C CA . LEU A 1 86 ? -2.332 -2.227 -2.810 1.00 96.69 86 LEU A CA 1
ATOM 694 C C . LEU A 1 86 ? -3.768 -2.741 -2.724 1.00 96.69 86 LEU A C 1
ATOM 696 O O . LEU A 1 86 ? -4.446 -2.486 -1.733 1.00 96.69 86 LEU A O 1
ATOM 700 N N . ALA A 1 87 ? -4.226 -3.499 -3.722 1.00 97.50 87 ALA A N 1
ATOM 701 C CA . ALA A 1 87 ? -5.563 -4.083 -3.711 1.00 97.50 87 ALA A CA 1
ATOM 702 C C . ALA A 1 87 ? -5.752 -5.043 -2.525 1.00 97.50 87 ALA A C 1
ATOM 704 O O . ALA A 1 87 ? -6.757 -4.957 -1.817 1.00 97.50 87 ALA A O 1
ATOM 705 N N . LYS A 1 88 ? -4.765 -5.909 -2.257 1.00 97.62 88 LYS A N 1
ATOM 706 C CA . LYS A 1 88 ? -4.768 -6.799 -1.083 1.00 97.62 88 LYS A CA 1
ATOM 707 C C . LYS A 1 88 ? -4.824 -6.005 0.225 1.00 97.62 88 LYS A C 1
ATOM 709 O O . LYS A 1 88 ? -5.599 -6.355 1.111 1.00 97.62 88 LYS A O 1
ATOM 714 N N . TYR A 1 89 ? -4.044 -4.930 0.339 1.00 97.38 89 TYR A N 1
ATOM 715 C CA . TYR A 1 89 ? -3.987 -4.103 1.546 1.00 97.38 89 TYR A CA 1
ATOM 716 C C . TYR A 1 89 ? -5.294 -3.341 1.795 1.00 97.38 89 TYR A C 1
ATOM 718 O O . TYR A 1 89 ? -5.842 -3.395 2.893 1.00 97.38 89 TYR A O 1
ATOM 726 N N . ILE A 1 90 ? -5.850 -2.718 0.753 1.00 97.44 90 ILE A N 1
ATOM 727 C CA . ILE A 1 90 ? -7.159 -2.054 0.790 1.00 97.44 90 ILE A CA 1
ATOM 728 C C . ILE A 1 90 ? -8.248 -3.032 1.239 1.00 97.44 90 ILE A C 1
ATOM 730 O O . ILE A 1 90 ? -9.061 -2.697 2.099 1.00 97.44 90 ILE A O 1
ATOM 734 N N . ASN A 1 91 ? -8.259 -4.251 0.692 1.00 97.56 91 ASN A N 1
ATOM 735 C CA . ASN A 1 91 ? -9.224 -5.272 1.092 1.00 97.56 91 ASN A CA 1
ATOM 736 C C . ASN A 1 91 ? -9.050 -5.676 2.561 1.00 97.56 91 ASN A C 1
ATOM 738 O O . ASN A 1 91 ? -10.046 -5.788 3.266 1.00 97.56 91 ASN A O 1
ATOM 742 N N . ALA A 1 92 ? -7.814 -5.819 3.046 1.00 96.75 92 ALA A N 1
ATOM 743 C CA . ALA A 1 92 ? -7.552 -6.113 4.454 1.00 96.75 92 ALA A CA 1
ATOM 744 C C . ALA A 1 92 ? -8.077 -5.010 5.394 1.00 96.75 92 ALA A C 1
ATOM 746 O O . ALA A 1 92 ? -8.667 -5.323 6.428 1.00 96.75 92 ALA A O 1
ATOM 747 N N . ILE A 1 93 ? -7.924 -3.732 5.023 1.00 97.25 93 ILE A N 1
ATOM 748 C CA . ILE A 1 93 ? -8.484 -2.610 5.794 1.00 97.25 93 ILE A CA 1
ATOM 749 C C . ILE A 1 93 ? -10.014 -2.659 5.786 1.00 97.25 93 ILE A C 1
ATOM 751 O O . ILE A 1 93 ? -10.633 -2.582 6.846 1.00 97.25 93 ILE A O 1
ATOM 755 N N . LYS A 1 94 ? -10.636 -2.837 4.612 1.00 96.62 94 LYS A N 1
ATOM 756 C CA . LYS A 1 94 ? -12.100 -2.942 4.489 1.00 96.62 94 LYS A CA 1
ATOM 757 C C . LYS A 1 94 ? -12.657 -4.076 5.348 1.00 96.62 94 LYS A C 1
ATOM 759 O O . LYS A 1 94 ? -13.587 -3.855 6.111 1.00 96.62 94 LYS A O 1
ATOM 764 N N . SER A 1 95 ? -12.040 -5.257 5.298 1.00 95.81 95 SER A N 1
ATOM 765 C CA . SER A 1 95 ? -12.429 -6.391 6.143 1.00 95.81 95 SER A CA 1
ATOM 766 C C . SER A 1 95 ? -12.303 -6.099 7.641 1.00 95.81 95 SER A C 1
ATOM 768 O O . SER A 1 95 ? -13.061 -6.653 8.430 1.00 95.81 95 SER A O 1
ATOM 770 N N . ARG A 1 96 ? -11.360 -5.241 8.052 1.00 94.94 96 ARG A N 1
ATOM 771 C CA . ARG A 1 96 ? -11.198 -4.831 9.455 1.00 94.94 96 ARG A CA 1
ATOM 772 C C . ARG A 1 96 ? -12.243 -3.808 9.908 1.00 94.94 96 ARG A C 1
ATOM 774 O O . ARG A 1 96 ? -12.575 -3.795 11.097 1.00 94.94 96 ARG A O 1
ATOM 781 N N . LEU A 1 97 ? -12.696 -2.944 9.000 1.00 94.88 97 LEU A N 1
ATOM 782 C CA . LEU A 1 97 ? -13.690 -1.901 9.267 1.00 94.88 97 LEU A CA 1
ATOM 783 C C . LEU A 1 97 ? -15.123 -2.446 9.368 1.00 94.88 97 LEU A C 1
ATOM 785 O O . LEU A 1 97 ? -15.922 -1.856 10.098 1.00 94.88 97 LEU A O 1
ATOM 789 N N . GLY A 1 98 ? -15.397 -3.591 8.733 1.00 88.25 98 GLY A N 1
ATOM 790 C CA . GLY A 1 98 ? -16.722 -4.217 8.695 1.00 88.25 98 GLY A CA 1
ATOM 791 C C . GLY A 1 98 ? -17.522 -3.787 7.478 1.00 88.25 98 GLY A C 1
ATOM 792 O O . GLY A 1 98 ? -17.704 -2.564 7.294 1.00 88.25 98 GLY A O 1
#

Secondary structure (DSSP, 8-state):
---TT-EEETTEEHHHHHSS--S--HHHHHHHHHHHHHHHHHHHHS-HHHHHHHHHHHHHHHHHHHHHTT-TTS-HHHHHHHHHHHHHHHHHHHHHH-

pLDDT: mean 90.53, std 7.62, range [59.5, 97.62]

Radius of gyration: 13.38 Å; chains: 1; bounding box: 32×27×39 Å